Protein AF-A0A439CZU8-F1 (afdb_monomer_lite)

pLDDT: mean 92.48, std 5.04, range [68.38, 98.38]

InterPro domains:
  IPR036291 NAD(P)-binding domain superfamily [SSF51735] (9-94)

Foldseek 3Di:
DCCCDPPNVVVVCCCVPVLEDEDQDDQPFFDQDDDPVQVVVVVVVCVVCVPVVPPDDDDDGPDTGGPVRVSQVVCVVVVHGPSHYYHHDDPVNVVD

Radius of gyration: 16.66 Å; chains: 1; bounding box: 25×35×48 Å

Sequence (96 aa):
MANFLEPKVKRYTEIRDHHRWTTSMTADTQPPIVDHEDIAKVAVAAFQDPVAFHRRAIGVASEQVRIQEMLDLIAEVAGKPGYFEAVFITDEEMEA

Structure (mmCIF, N/CA/C/O backbone):
data_AF-A0A439CZU8-F1
#
_entry.id   AF-A0A439CZU8-F1
#
loop_
_atom_site.group_PDB
_atom_site.id
_atom_site.type_symbol
_atom_site.label_atom_id
_atom_site.label_alt_id
_atom_site.label_comp_id
_atom_site.label_asym_id
_atom_site.label_entity_id
_atom_site.label_seq_id
_atom_site.pdbx_PDB_ins_code
_atom_site.Cartn_x
_atom_site.Cartn_y
_atom_site.Cartn_z
_atom_site.occupancy
_atom_site.B_iso_or_equiv
_atom_site.auth_seq_id
_atom_site.auth_comp_id
_atom_site.auth_asym_id
_atom_site.auth_atom_id
_atom_site.pdbx_PDB_model_num
ATOM 1 N N . MET A 1 1 ? -0.861 -7.587 1.814 1.00 68.38 1 MET A N 1
ATOM 2 C CA . MET A 1 1 ? -1.048 -7.140 0.411 1.00 68.38 1 MET A CA 1
ATOM 3 C C . MET A 1 1 ? -2.160 -7.904 -0.326 1.00 68.38 1 MET A C 1
ATOM 5 O O . MET A 1 1 ? -2.010 -8.283 -1.483 1.00 68.38 1 MET A O 1
ATOM 9 N N . ALA A 1 2 ? -3.340 -8.073 0.279 1.00 81.69 2 ALA A N 1
ATOM 10 C CA . ALA A 1 2 ? -4.426 -8.819 -0.367 1.00 81.69 2 ALA A CA 1
ATOM 11 C C . ALA A 1 2 ? -4.981 -8.154 -1.646 1.00 81.69 2 ALA A C 1
ATOM 13 O O . ALA A 1 2 ? -5.623 -8.822 -2.450 1.00 81.69 2 ALA A O 1
ATOM 14 N N . ASN A 1 3 ? -4.747 -6.850 -1.847 1.00 81.06 3 ASN A N 1
ATOM 15 C CA . ASN A 1 3 ? -5.215 -6.105 -3.025 1.00 81.06 3 ASN A CA 1
ATOM 16 C C . ASN A 1 3 ? -4.666 -6.653 -4.353 1.00 81.06 3 ASN A C 1
ATOM 18 O O . ASN A 1 3 ? -5.331 -6.515 -5.376 1.00 81.06 3 ASN A O 1
ATOM 22 N N . PHE A 1 4 ? -3.508 -7.319 -4.321 1.00 78.06 4 PHE A N 1
ATOM 23 C CA . PHE A 1 4 ? -2.853 -7.907 -5.493 1.00 78.06 4 PHE A CA 1
ATOM 24 C C . PHE A 1 4 ? -3.226 -9.380 -5.729 1.00 78.06 4 PHE A C 1
ATOM 26 O O . PHE A 1 4 ? -2.650 -10.034 -6.592 1.00 78.06 4 PHE A O 1
ATOM 33 N N . LEU A 1 5 ? -4.203 -9.911 -4.986 1.00 81.88 5 LEU A N 1
ATOM 34 C CA . LEU A 1 5 ? -4.709 -11.277 -5.135 1.00 81.88 5 LEU A CA 1
ATOM 35 C C . LEU A 1 5 ? -6.124 -11.279 -5.721 1.00 81.88 5 LEU A C 1
ATOM 37 O O . LEU A 1 5 ? -6.903 -10.345 -5.518 1.00 81.88 5 LEU A O 1
ATOM 41 N N . GLU A 1 6 ? -6.496 -12.349 -6.422 1.00 83.19 6 GLU A N 1
ATOM 42 C CA . GLU A 1 6 ? -7.882 -12.567 -6.853 1.00 83.19 6 GLU A CA 1
ATOM 43 C C . GLU A 1 6 ? -8.831 -12.663 -5.634 1.00 83.19 6 GLU A C 1
ATOM 45 O O . GLU A 1 6 ? -8.471 -13.263 -4.620 1.00 83.19 6 GLU A O 1
ATOM 50 N N . PRO A 1 7 ? -10.048 -12.082 -5.683 1.00 88.12 7 PRO A N 1
ATOM 51 C CA . PRO A 1 7 ? -10.626 -11.311 -6.785 1.00 88.12 7 PRO A CA 1
ATOM 52 C C . PRO A 1 7 ? -10.290 -9.810 -6.755 1.00 88.12 7 PRO A C 1
ATOM 54 O O . PRO A 1 7 ? -10.738 -9.067 -7.627 1.00 88.12 7 PRO A O 1
ATOM 57 N N . LYS A 1 8 ? -9.556 -9.330 -5.741 1.00 85.88 8 LYS A N 1
ATOM 58 C CA . LYS A 1 8 ? -9.288 -7.897 -5.518 1.00 85.88 8 LYS A CA 1
ATOM 59 C C . LYS A 1 8 ? -8.432 -7.291 -6.634 1.00 85.88 8 LYS A C 1
ATOM 61 O O . LYS A 1 8 ? -8.705 -6.167 -7.055 1.00 85.88 8 LYS A O 1
ATOM 66 N N . VAL A 1 9 ? -7.502 -8.076 -7.182 1.00 86.31 9 VAL A N 1
ATOM 67 C CA . VAL A 1 9 ? -6.615 -7.673 -8.284 1.00 86.31 9 VAL A CA 1
ATOM 68 C C . VAL A 1 9 ? -7.375 -7.255 -9.546 1.00 86.31 9 VAL A C 1
ATOM 70 O O . VAL A 1 9 ? -6.868 -6.470 -10.337 1.00 86.31 9 VAL A O 1
ATOM 73 N N . LYS A 1 10 ? -8.639 -7.678 -9.714 1.00 87.25 10 LYS A N 1
ATOM 74 C CA . LYS A 1 10 ? -9.485 -7.280 -10.854 1.00 87.25 10 LYS A CA 1
ATOM 75 C C . LYS A 1 10 ? -9.713 -5.772 -10.964 1.00 87.25 10 LYS A C 1
ATOM 77 O O . LYS A 1 10 ? -10.093 -5.312 -12.034 1.00 87.25 10 LYS A O 1
ATOM 82 N N . ARG A 1 11 ? -9.509 -5.013 -9.881 1.00 85.06 11 ARG A N 1
ATOM 83 C CA . ARG A 1 11 ? -9.577 -3.541 -9.887 1.00 85.06 11 ARG A CA 1
ATOM 84 C C . ARG A 1 11 ? -8.335 -2.887 -10.498 1.00 85.06 11 ARG A C 1
ATOM 86 O O . ARG A 1 11 ? -8.388 -1.714 -10.838 1.00 85.06 11 ARG A O 1
ATOM 93 N N . TYR A 1 12 ? -7.252 -3.643 -10.642 1.00 85.44 12 TYR A N 1
ATOM 94 C CA . TYR A 1 12 ? -5.954 -3.191 -11.129 1.00 85.44 12 TYR A CA 1
ATOM 95 C C . TYR A 1 12 ? -5.642 -3.891 -12.456 1.00 85.44 12 TYR A C 1
ATOM 97 O O . TYR A 1 12 ? -4.708 -4.685 -12.558 1.00 85.44 12 TYR A O 1
ATOM 105 N N . THR A 1 13 ? -6.481 -3.643 -13.468 1.00 87.75 13 THR A N 1
ATOM 106 C CA . THR A 1 13 ? -6.394 -4.319 -14.774 1.00 87.75 13 THR A CA 1
ATOM 107 C C . THR A 1 13 ? -5.059 -4.079 -15.465 1.00 87.75 13 THR A C 1
ATOM 109 O O . THR A 1 13 ? -4.542 -4.994 -16.085 1.00 87.75 13 THR A O 1
ATOM 112 N N . GLU A 1 14 ? -4.461 -2.898 -15.308 1.00 91.44 14 GLU A N 1
ATOM 113 C CA . GLU A 1 14 ? -3.157 -2.586 -15.899 1.00 91.44 14 GLU A CA 1
ATOM 114 C C . GLU A 1 14 ? -2.044 -3.490 -15.351 1.00 91.44 14 GLU A C 1
ATOM 116 O O . GLU A 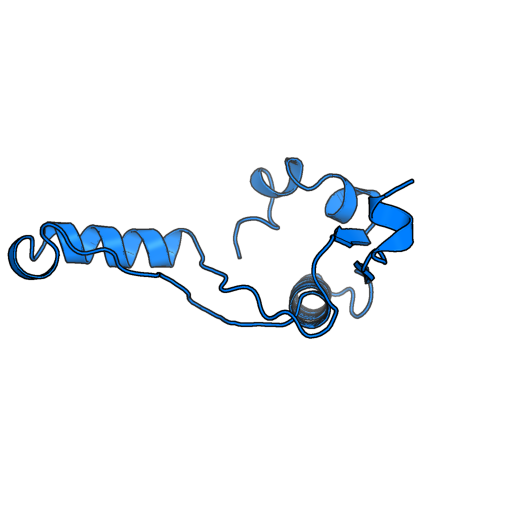1 14 ? -1.337 -4.144 -16.114 1.00 91.44 14 GLU A O 1
ATOM 121 N N . ILE A 1 15 ? -1.962 -3.630 -14.026 1.00 89.38 15 ILE A N 1
ATOM 122 C CA . ILE A 1 15 ? -0.977 -4.505 -13.378 1.00 89.38 15 ILE A CA 1
ATOM 123 C C . ILE A 1 15 ? -1.245 -5.965 -13.749 1.00 89.38 15 ILE A C 1
ATOM 125 O O . ILE A 1 15 ? -0.316 -6.720 -14.022 1.00 89.38 15 ILE A O 1
ATOM 129 N N . ARG A 1 16 ? -2.518 -6.374 -13.775 1.00 87.56 16 ARG A N 1
ATOM 130 C CA . ARG A 1 16 ? -2.906 -7.755 -14.082 1.00 87.56 16 ARG A CA 1
ATOM 131 C C . ARG A 1 16 ? -2.619 -8.142 -15.536 1.00 87.56 16 ARG A C 1
ATOM 133 O O . ARG A 1 16 ? -2.115 -9.235 -15.767 1.00 87.56 16 ARG A O 1
ATOM 140 N N . ASP A 1 17 ? -2.979 -7.284 -16.489 1.00 91.06 17 ASP A N 1
ATOM 141 C CA . ASP A 1 17 ? -3.013 -7.619 -17.920 1.00 91.06 17 ASP A CA 1
ATOM 142 C C . ASP A 1 17 ? -1.767 -7.129 -18.663 1.00 91.06 17 ASP A C 1
ATOM 144 O O . ASP A 1 17 ? -1.299 -7.778 -19.599 1.00 91.06 17 ASP A O 1
ATOM 148 N N . HIS A 1 18 ? -1.231 -5.979 -18.255 1.00 93.12 18 HIS A N 1
ATOM 149 C CA . HIS A 1 18 ? -0.089 -5.329 -18.896 1.00 93.12 18 HIS A CA 1
ATOM 150 C C . HIS A 1 18 ? 1.186 -5.414 -18.063 1.00 93.12 18 HIS A C 1
ATOM 152 O O . HIS A 1 18 ? 2.255 -5.130 -18.592 1.00 93.12 18 HIS A O 1
ATOM 158 N N . HIS A 1 19 ? 1.089 -5.840 -16.799 1.00 93.12 19 HIS A N 1
ATOM 159 C CA . HIS A 1 19 ? 2.214 -5.920 -15.861 1.00 93.12 19 HIS A CA 1
ATOM 160 C C . HIS A 1 19 ? 2.872 -4.562 -15.598 1.00 93.12 19 HIS A C 1
ATOM 162 O O . HIS A 1 19 ? 4.032 -4.482 -15.203 1.00 93.12 19 HIS A O 1
ATOM 168 N N . ARG A 1 20 ? 2.107 -3.487 -15.801 1.00 94.88 20 ARG A N 1
ATOM 169 C CA . ARG A 1 20 ? 2.546 -2.107 -15.611 1.00 94.88 20 ARG A CA 1
ATOM 170 C C . ARG A 1 20 ? 1.613 -1.394 -14.649 1.00 94.88 20 ARG A C 1
ATOM 172 O O . ARG A 1 20 ? 0.432 -1.728 -14.562 1.00 94.88 20 ARG A O 1
ATOM 179 N N . TRP A 1 21 ? 2.152 -0.424 -13.926 1.00 93.88 21 TRP A N 1
ATOM 180 C CA . TRP A 1 21 ? 1.366 0.520 -13.144 1.00 93.88 21 TRP A CA 1
ATOM 181 C C . TRP A 1 21 ? 1.743 1.940 -13.546 1.00 93.88 21 TRP A C 1
ATOM 183 O O . TRP A 1 21 ? 2.788 2.441 -13.134 1.00 93.88 21 TRP A O 1
ATOM 193 N N . THR A 1 22 ? 0.859 2.602 -14.287 1.00 95.12 22 THR A N 1
ATOM 194 C CA . THR A 1 22 ? 0.981 4.023 -14.609 1.00 95.12 22 THR A CA 1
ATOM 195 C C . THR A 1 22 ? 0.455 4.898 -13.472 1.00 95.12 22 THR A C 1
ATOM 197 O O . THR A 1 22 ? -0.661 4.714 -12.981 1.00 95.12 22 THR A O 1
ATOM 200 N N . THR A 1 23 ? 1.271 5.841 -13.006 1.00 94.06 23 THR A N 1
ATOM 201 C CA . THR A 1 23 ? 0.983 6.644 -11.812 1.00 94.06 23 THR A CA 1
ATOM 202 C C . THR A 1 23 ? 1.561 8.049 -11.912 1.00 94.06 23 THR A C 1
ATOM 204 O O . THR A 1 23 ? 2.663 8.230 -12.418 1.00 94.06 23 THR A O 1
ATOM 207 N N . SER A 1 24 ? 0.838 9.028 -11.359 1.00 94.81 24 SER A N 1
ATOM 208 C CA . SER A 1 24 ? 1.275 10.426 -11.200 1.00 94.81 24 SER A CA 1
ATOM 209 C C . SER A 1 24 ? 2.174 10.652 -9.980 1.00 94.81 24 SER A C 1
ATOM 211 O O . SER A 1 24 ? 2.506 11.786 -9.647 1.00 94.81 24 SER A O 1
ATOM 213 N N . MET A 1 25 ? 2.494 9.595 -9.232 1.00 95.12 25 MET A N 1
ATOM 214 C CA . MET A 1 25 ? 3.475 9.672 -8.152 1.00 95.12 25 MET A CA 1
ATOM 215 C C . MET A 1 25 ? 4.887 9.778 -8.732 1.00 95.12 25 MET A C 1
ATOM 217 O O . MET A 1 25 ? 5.123 9.431 -9.884 1.00 95.12 25 MET A O 1
ATOM 221 N N . THR A 1 26 ? 5.849 10.204 -7.920 1.00 95.12 26 THR A N 1
ATOM 222 C CA . THR A 1 26 ? 7.263 10.178 -8.312 1.00 95.12 26 THR A CA 1
ATOM 223 C C . THR A 1 26 ? 7.909 8.843 -7.950 1.00 95.12 26 THR A C 1
ATOM 225 O O . THR A 1 26 ? 7.435 8.136 -7.056 1.00 95.12 26 THR A O 1
ATOM 228 N N . ALA A 1 27 ? 9.046 8.530 -8.576 1.00 95.50 27 ALA A N 1
ATOM 229 C CA . ALA A 1 27 ? 9.836 7.337 -8.260 1.00 95.50 27 ALA A CA 1
ATOM 230 C C . ALA A 1 27 ? 10.288 7.264 -6.788 1.00 95.50 27 ALA A C 1
ATOM 232 O O . ALA A 1 27 ? 10.468 6.174 -6.244 1.00 95.50 27 ALA A O 1
ATOM 233 N N . ASP A 1 28 ? 10.418 8.418 -6.130 1.00 95.88 28 ASP A N 1
ATOM 234 C CA . ASP A 1 28 ? 10.825 8.525 -4.728 1.00 95.88 28 ASP A CA 1
ATOM 235 C C . ASP A 1 28 ? 9.645 8.486 -3.745 1.00 95.88 28 ASP A C 1
ATOM 237 O O . ASP A 1 28 ? 9.851 8.396 -2.533 1.00 95.88 28 ASP A O 1
ATOM 241 N N . THR A 1 29 ? 8.403 8.545 -4.241 1.00 95.69 29 THR A N 1
ATOM 242 C CA . THR A 1 29 ? 7.210 8.497 -3.391 1.00 95.69 29 THR A CA 1
ATOM 243 C C . THR A 1 29 ? 7.118 7.134 -2.704 1.00 95.69 29 THR A C 1
ATOM 245 O O . THR A 1 29 ? 7.094 6.092 -3.359 1.00 95.69 29 THR A O 1
ATOM 248 N N . GLN A 1 30 ? 7.019 7.148 -1.373 1.00 95.88 30 GLN A N 1
ATOM 249 C CA . GLN A 1 30 ? 6.810 5.961 -0.541 1.00 95.88 30 GLN A CA 1
ATOM 250 C C . GLN A 1 30 ? 5.388 5.981 0.030 1.00 95.88 30 GLN A C 1
ATOM 252 O O . GLN A 1 30 ? 5.173 6.526 1.118 1.00 95.88 30 GLN A O 1
ATOM 257 N N . PRO A 1 31 ? 4.381 5.463 -0.698 1.00 92.75 31 PRO A N 1
ATOM 258 C CA . PRO A 1 31 ? 3.018 5.422 -0.191 1.00 92.75 31 PRO A CA 1
ATOM 259 C C . PRO A 1 31 ? 2.921 4.617 1.118 1.00 92.75 31 PRO A C 1
ATOM 261 O O . PRO A 1 31 ? 3.478 3.519 1.207 1.00 92.75 31 PRO A O 1
ATOM 264 N N . PRO A 1 32 ? 2.169 5.109 2.123 1.00 93.94 32 PRO A N 1
ATOM 265 C CA . PRO A 1 32 ? 1.791 4.296 3.268 1.00 93.94 32 PRO A CA 1
ATOM 266 C C . PRO A 1 32 ? 0.795 3.228 2.809 1.00 93.94 32 PRO A C 1
ATOM 268 O O . PRO A 1 32 ? -0.331 3.537 2.412 1.00 93.94 32 PRO A O 1
ATOM 271 N N . ILE A 1 33 ? 1.209 1.966 2.861 1.00 91.69 33 ILE A N 1
ATOM 272 C CA . ILE A 1 33 ? 0.373 0.822 2.499 1.00 91.69 33 ILE A CA 1
ATOM 273 C C . ILE A 1 33 ? -0.055 0.066 3.753 1.00 91.69 33 ILE A C 1
ATOM 275 O O . ILE A 1 33 ? 0.662 0.000 4.750 1.00 91.69 33 ILE A O 1
ATOM 279 N N . VAL A 1 34 ? -1.255 -0.504 3.713 1.00 92.94 34 VAL A N 1
ATOM 280 C CA . VAL A 1 34 ? -1.830 -1.259 4.828 1.00 92.94 34 VAL A CA 1
ATOM 281 C C . VAL A 1 34 ? -2.621 -2.446 4.292 1.00 92.94 34 VAL A C 1
ATOM 283 O O . VAL A 1 34 ? -3.321 -2.344 3.279 1.00 92.94 34 VAL A O 1
ATOM 286 N N . ASP A 1 35 ? -2.506 -3.589 4.962 1.00 90.81 35 ASP A N 1
ATOM 287 C CA . ASP A 1 35 ? -3.345 -4.745 4.676 1.00 90.81 35 ASP A CA 1
ATOM 288 C C . ASP A 1 35 ? -4.661 -4.695 5.467 1.00 90.81 35 ASP A C 1
ATOM 290 O O . ASP A 1 35 ? -4.725 -4.206 6.594 1.00 90.81 35 ASP A O 1
ATOM 294 N N . HIS A 1 36 ? -5.731 -5.238 4.887 1.00 91.12 36 HIS A N 1
ATOM 295 C CA . HIS A 1 36 ? -7.031 -5.317 5.548 1.00 91.12 36 HIS A CA 1
ATOM 296 C C . HIS A 1 36 ? -7.006 -6.036 6.909 1.00 91.12 36 HIS A C 1
ATOM 298 O O . HIS A 1 36 ? -7.806 -5.685 7.775 1.00 91.12 36 HIS A O 1
ATOM 304 N N . GLU A 1 37 ? -6.095 -6.987 7.134 1.00 93.94 37 GLU A N 1
ATOM 305 C CA . GLU A 1 37 ? -5.932 -7.624 8.445 1.00 93.94 37 GLU A CA 1
ATOM 306 C C . GLU A 1 37 ? -5.410 -6.648 9.507 1.00 93.94 37 GLU A C 1
ATOM 308 O O . GLU A 1 37 ? -5.880 -6.664 10.644 1.00 93.94 37 GLU A O 1
ATOM 313 N N . ASP A 1 38 ? -4.488 -5.755 9.148 1.00 95.00 38 ASP A N 1
ATOM 314 C CA . ASP A 1 38 ? -3.959 -4.752 10.076 1.00 95.00 38 ASP A CA 1
ATOM 315 C C . ASP A 1 38 ? -4.980 -3.644 10.347 1.00 95.00 38 ASP A C 1
ATOM 317 O O . ASP A 1 38 ? -5.128 -3.211 11.492 1.00 95.00 38 ASP A O 1
ATOM 321 N N . ILE A 1 39 ? -5.784 -3.273 9.342 1.00 95.19 39 ILE A N 1
ATOM 322 C CA . ILE A 1 39 ? -6.968 -2.423 9.553 1.00 95.19 39 ILE A CA 1
ATOM 323 C C . ILE A 1 39 ? -7.909 -3.078 10.573 1.00 95.19 39 ILE A C 1
ATOM 325 O O . ILE A 1 39 ? -8.368 -2.414 11.504 1.00 95.19 39 ILE A O 1
ATOM 329 N N . ALA A 1 40 ? -8.187 -4.379 10.430 1.00 96.19 40 ALA A N 1
ATOM 330 C CA . ALA A 1 40 ? -9.070 -5.099 11.343 1.00 96.19 40 ALA A CA 1
ATOM 331 C C . ALA A 1 40 ? -8.516 -5.132 12.775 1.00 96.19 40 ALA A C 1
ATOM 333 O O . ALA A 1 40 ? -9.271 -4.898 13.716 1.00 96.19 40 ALA A O 1
ATOM 334 N N . LYS A 1 41 ? -7.205 -5.343 12.955 1.00 96.69 41 LYS A N 1
ATOM 335 C CA . LYS A 1 41 ? -6.557 -5.286 14.279 1.00 96.69 41 LYS A CA 1
ATOM 336 C C . LYS A 1 41 ? -6.743 -3.919 14.940 1.00 96.69 41 LYS A C 1
ATOM 338 O O . LYS A 1 41 ? -7.132 -3.861 16.106 1.00 96.69 41 LYS A O 1
ATOM 343 N N . VAL A 1 42 ? -6.529 -2.826 14.201 1.00 96.31 42 VAL A N 1
ATOM 344 C CA . VAL A 1 42 ? -6.736 -1.461 14.722 1.00 96.31 42 VAL A CA 1
ATOM 345 C C . VAL A 1 42 ? -8.208 -1.213 15.054 1.00 96.31 42 VAL A C 1
ATOM 347 O O . VAL A 1 42 ? -8.512 -0.661 16.110 1.00 96.31 42 VAL A O 1
ATOM 350 N N . ALA A 1 43 ? -9.132 -1.661 14.202 1.00 96.38 43 ALA A N 1
ATOM 351 C CA . ALA A 1 43 ? -10.564 -1.535 14.459 1.00 96.38 43 ALA A CA 1
ATOM 352 C C . ALA A 1 43 ? -10.990 -2.293 15.729 1.00 96.38 43 ALA A C 1
ATOM 354 O O . ALA A 1 43 ? -11.707 -1.741 16.561 1.00 96.38 43 ALA A O 1
ATOM 355 N N . VAL A 1 44 ? -10.513 -3.529 15.916 1.00 98.25 44 VAL A N 1
ATOM 356 C CA . VAL A 1 44 ? -10.771 -4.324 17.128 1.00 98.25 44 VAL A CA 1
ATOM 357 C C . VAL A 1 44 ? -10.223 -3.620 18.369 1.00 98.25 44 VAL A C 1
ATOM 359 O O . VAL A 1 44 ? -10.946 -3.511 19.358 1.00 98.25 44 VAL A O 1
ATOM 362 N N . ALA A 1 45 ? -9.001 -3.083 18.310 1.00 97.50 45 ALA A N 1
ATOM 363 C CA . ALA A 1 45 ? -8.425 -2.320 19.416 1.00 97.50 45 ALA A CA 1
ATOM 364 C C . ALA A 1 45 ? -9.278 -1.087 19.770 1.00 97.50 45 ALA A C 1
ATOM 366 O O . ALA A 1 45 ? -9.549 -0.843 20.944 1.00 97.50 45 ALA A O 1
ATOM 367 N N . ALA A 1 46 ? -9.782 -0.366 18.764 1.00 97.12 46 ALA A N 1
ATOM 368 C CA . ALA A 1 46 ? -10.658 0.785 18.972 1.00 97.12 46 ALA A CA 1
ATOM 369 C C . ALA A 1 46 ? -12.003 0.412 19.618 1.00 97.12 46 ALA A C 1
ATOM 371 O O . ALA A 1 46 ? -12.532 1.178 20.423 1.00 97.12 46 ALA A O 1
ATOM 372 N N . PHE A 1 47 ? -12.557 -0.762 19.300 1.00 97.56 47 PHE A N 1
ATOM 373 C CA . PHE A 1 47 ? -13.766 -1.263 19.961 1.00 97.56 47 PHE A CA 1
ATOM 374 C C . PHE A 1 47 ? -13.512 -1.728 21.398 1.00 97.56 47 PHE A C 1
ATOM 376 O O . PHE A 1 47 ? -14.400 -1.600 22.240 1.00 97.56 47 PHE A O 1
ATOM 383 N N . GLN A 1 48 ? -12.326 -2.269 21.681 1.00 98.38 48 GLN A N 1
ATOM 384 C CA . GLN A 1 48 ? -11.948 -2.746 23.013 1.00 98.38 48 GLN A CA 1
ATOM 385 C C . GLN A 1 48 ? -11.593 -1.608 23.978 1.00 98.38 48 GLN A C 1
ATOM 387 O O . GLN A 1 48 ? -11.865 -1.733 25.170 1.00 98.38 48 GLN A O 1
ATOM 392 N N . ASP A 1 49 ? -11.054 -0.493 23.476 1.00 97.75 49 ASP A N 1
ATOM 393 C CA . ASP A 1 49 ? -10.784 0.717 24.263 1.00 97.75 49 ASP A CA 1
ATOM 394 C C . ASP A 1 49 ? -11.366 1.977 23.596 1.00 97.75 49 ASP A C 1
ATOM 396 O O . ASP A 1 49 ? -10.648 2.790 23.012 1.00 97.75 49 ASP A O 1
ATOM 400 N N . PRO A 1 50 ? -12.684 2.211 23.689 1.00 96.31 50 PRO A N 1
ATOM 401 C CA . PRO A 1 50 ? -13.290 3.375 23.053 1.00 96.31 50 PRO A CA 1
ATOM 402 C C . PRO A 1 50 ? -12.745 4.708 23.578 1.00 96.31 50 PRO A C 1
ATOM 404 O O . PRO A 1 50 ? -12.741 5.690 22.841 1.00 96.31 50 PRO A O 1
ATOM 407 N N . VAL A 1 51 ? -12.280 4.774 24.832 1.00 97.81 51 VAL A N 1
ATOM 408 C CA . VAL A 1 51 ? -11.799 6.023 25.445 1.00 97.81 51 VAL A CA 1
ATOM 409 C C . VAL A 1 51 ? -10.487 6.470 24.804 1.00 97.81 51 VAL A C 1
ATOM 411 O O . VAL A 1 51 ? -10.335 7.658 24.510 1.00 97.81 51 VAL A O 1
ATOM 414 N N . ALA A 1 52 ? -9.569 5.541 24.522 1.00 95.75 52 ALA A N 1
ATOM 415 C CA . ALA A 1 52 ? -8.313 5.866 23.851 1.00 95.75 52 ALA A CA 1
ATOM 416 C C . ALA A 1 52 ? -8.509 6.323 22.391 1.00 95.75 52 ALA A C 1
ATOM 418 O O . ALA A 1 52 ? -7.749 7.163 21.899 1.00 95.75 52 ALA A O 1
ATOM 419 N N . PHE A 1 53 ? -9.544 5.822 21.708 1.00 97.00 53 PHE A N 1
ATOM 420 C CA . PHE A 1 53 ? -9.740 6.028 20.267 1.00 97.00 53 PHE A CA 1
ATOM 421 C C . PHE A 1 53 ? -10.838 7.048 19.914 1.00 97.00 53 PHE A C 1
ATOM 423 O O . PHE A 1 53 ? -10.910 7.510 18.771 1.00 97.00 53 PHE A O 1
ATOM 430 N N . HIS A 1 54 ? -11.686 7.451 20.866 1.00 96.94 54 HIS A N 1
ATOM 431 C CA . HIS A 1 54 ? -12.795 8.371 20.612 1.00 96.94 54 HIS A CA 1
ATOM 432 C C . HIS A 1 54 ? -12.321 9.704 20.012 1.00 96.94 54 HIS A C 1
ATOM 434 O O . HIS A 1 54 ? -11.466 10.394 20.571 1.00 96.94 54 HIS A O 1
ATOM 440 N N . ARG A 1 55 ? -12.928 10.091 18.878 1.00 96.06 55 ARG A N 1
ATOM 441 C CA . ARG A 1 55 ? -12.640 11.340 18.145 1.00 96.06 55 ARG A CA 1
ATOM 442 C C . ARG A 1 55 ? -11.158 11.534 17.779 1.00 96.06 55 ARG A C 1
ATOM 444 O O . ARG A 1 55 ? -10.694 12.670 17.662 1.00 96.06 55 ARG A O 1
ATOM 451 N N . ARG A 1 56 ? -10.405 10.448 17.593 1.00 95.81 56 ARG A N 1
ATOM 452 C CA . ARG A 1 56 ? -9.027 10.498 17.091 1.00 95.81 56 ARG A CA 1
ATOM 453 C C . ARG A 1 56 ? -8.995 10.235 15.588 1.00 95.81 56 ARG A C 1
ATOM 455 O O . ARG A 1 56 ? -9.689 9.355 15.094 1.00 95.81 56 ARG A O 1
ATOM 462 N N . ALA A 1 57 ? -8.158 10.989 14.879 1.00 94.81 57 ALA A N 1
ATOM 463 C CA . ALA A 1 57 ? -7.733 10.655 13.526 1.00 94.81 57 ALA A CA 1
ATOM 464 C C . ALA A 1 57 ? -6.393 9.919 13.630 1.00 94.81 57 ALA A C 1
ATOM 466 O O . ALA A 1 57 ? -5.442 10.459 14.196 1.00 94.81 57 ALA A O 1
ATOM 467 N N . ILE A 1 58 ? -6.339 8.682 13.141 1.00 91.88 58 ILE A N 1
ATOM 468 C CA . ILE A 1 58 ? -5.162 7.815 13.244 1.00 91.88 58 ILE A CA 1
ATOM 469 C C . ILE A 1 58 ? -4.813 7.347 11.835 1.00 91.88 58 ILE A C 1
ATOM 471 O O . ILE A 1 58 ? -5.628 6.704 11.177 1.00 91.88 58 ILE A O 1
ATOM 475 N N . GLY A 1 59 ? -3.612 7.691 11.370 1.00 93.06 59 GLY A N 1
ATOM 476 C CA . GLY A 1 59 ? -3.056 7.110 10.152 1.00 93.06 59 GLY A CA 1
ATOM 477 C C . GLY A 1 59 ? -2.641 5.666 10.420 1.00 93.06 59 GLY A C 1
ATOM 478 O O . GLY A 1 59 ? -1.966 5.401 11.412 1.00 93.06 59 GLY A O 1
ATOM 479 N N . VAL A 1 60 ? -3.050 4.742 9.553 1.00 94.31 60 VAL A N 1
ATOM 480 C CA . VAL A 1 60 ? -2.688 3.324 9.658 1.00 94.31 60 VAL A CA 1
ATOM 481 C C . VAL A 1 60 ? -1.861 2.950 8.438 1.00 94.31 60 VAL A C 1
ATOM 483 O O . VAL A 1 60 ? -2.339 3.052 7.310 1.00 94.31 60 VAL A O 1
ATOM 486 N N . ALA A 1 61 ? -0.626 2.527 8.682 1.00 94.75 61 ALA A N 1
ATOM 487 C CA . ALA A 1 61 ? 0.298 2.036 7.672 1.00 94.75 61 ALA A CA 1
ATOM 488 C C . ALA A 1 61 ? 1.045 0.834 8.253 1.00 94.75 61 ALA A C 1
ATOM 490 O O . ALA A 1 61 ? 1.555 0.914 9.371 1.00 94.75 61 ALA A O 1
ATOM 491 N N . SER A 1 62 ? 1.090 -0.261 7.503 1.00 92.25 62 SER A N 1
ATOM 492 C CA . SER A 1 62 ? 1.924 -1.421 7.820 1.00 92.25 62 SER A CA 1
ATOM 493 C C . SER A 1 62 ? 3.344 -1.201 7.299 1.00 92.25 62 SER A C 1
ATOM 495 O O . SER A 1 62 ? 4.311 -1.529 7.980 1.00 92.25 62 SER A O 1
ATOM 497 N N . GLU A 1 63 ? 3.467 -0.604 6.110 1.00 91.25 63 GLU A N 1
ATOM 498 C CA . GLU A 1 63 ? 4.739 -0.382 5.421 1.00 91.25 63 GLU A CA 1
ATOM 499 C C . GLU A 1 63 ? 4.730 0.969 4.683 1.00 91.25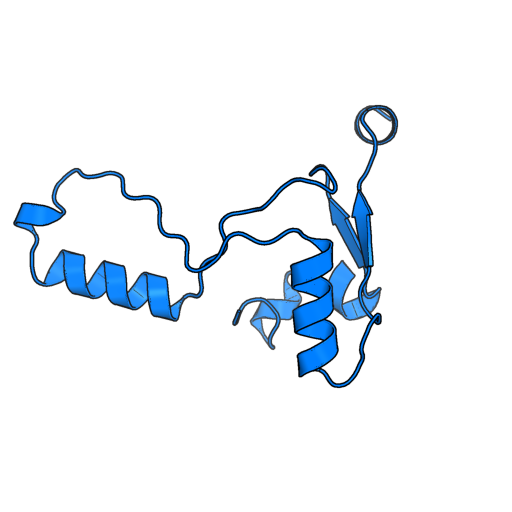 63 GLU A C 1
ATOM 501 O O . GLU A 1 63 ? 3.674 1.518 4.355 1.00 91.25 63 GLU A O 1
ATOM 506 N N . GLN A 1 64 ? 5.924 1.501 4.422 1.00 94.25 64 GLN A N 1
ATOM 507 C CA . GLN A 1 64 ? 6.181 2.625 3.519 1.00 94.25 64 GLN A CA 1
ATOM 508 C C . GLN A 1 64 ? 7.280 2.172 2.563 1.00 94.25 64 GLN A C 1
ATOM 510 O O . GLN A 1 64 ? 8.388 1.872 2.997 1.00 94.25 64 GLN A O 1
ATOM 515 N N . VAL A 1 65 ? 6.945 2.050 1.285 1.00 94.19 65 VAL A N 1
ATOM 516 C C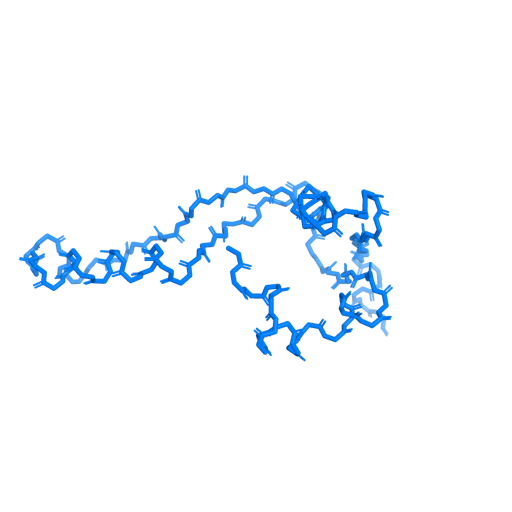A . VAL A 1 65 ? 7.788 1.394 0.279 1.00 94.19 65 VAL A CA 1
ATOM 517 C C . VAL A 1 65 ? 7.610 2.105 -1.052 1.00 94.19 65 VAL A C 1
ATOM 519 O O . VAL A 1 65 ? 6.508 2.578 -1.336 1.00 94.19 65 VAL A O 1
ATOM 522 N N . ARG A 1 66 ? 8.665 2.224 -1.868 1.00 96.50 66 ARG A N 1
ATOM 523 C CA . ARG A 1 66 ? 8.534 2.843 -3.196 1.00 96.50 66 ARG A CA 1
ATOM 524 C C . ARG A 1 66 ? 7.705 1.951 -4.115 1.00 96.50 66 ARG A C 1
ATOM 526 O O . ARG A 1 66 ? 7.646 0.736 -3.943 1.00 96.50 66 ARG A O 1
ATOM 533 N N . ILE A 1 67 ? 7.083 2.545 -5.131 1.00 94.50 67 ILE A N 1
ATOM 534 C CA . ILE A 1 67 ? 6.170 1.807 -6.021 1.00 94.50 67 ILE A CA 1
ATOM 535 C C . ILE A 1 67 ? 6.884 0.653 -6.729 1.00 94.50 67 ILE A C 1
ATOM 537 O O . ILE A 1 67 ? 6.368 -0.463 -6.721 1.00 94.50 67 ILE A O 1
ATOM 541 N N . GLN A 1 68 ? 8.075 0.892 -7.289 1.00 96.31 68 GLN A N 1
ATOM 542 C CA . GLN A 1 68 ? 8.827 -0.172 -7.960 1.00 96.31 68 GLN A CA 1
ATOM 543 C C . GLN A 1 68 ? 9.248 -1.274 -6.978 1.00 96.31 68 GLN A C 1
ATOM 545 O O . GLN A 1 68 ? 9.079 -2.444 -7.284 1.00 96.31 68 GLN A O 1
ATOM 550 N N . GLU A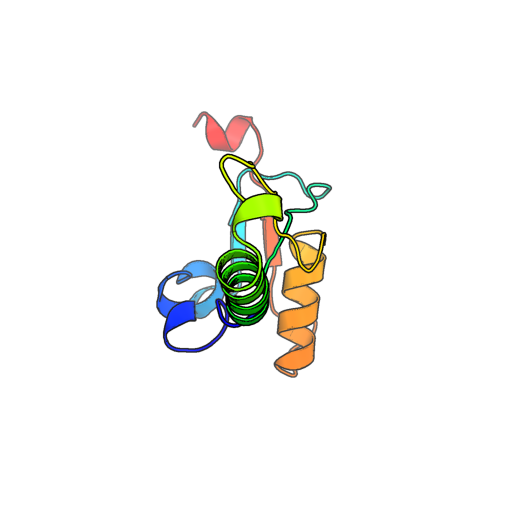 1 69 ? 9.690 -0.921 -5.769 1.00 95.81 69 GLU A N 1
ATOM 551 C CA . GLU A 1 69 ? 10.066 -1.905 -4.741 1.00 95.81 69 GLU A CA 1
ATOM 552 C C . GLU A 1 69 ? 8.878 -2.789 -4.332 1.00 95.81 69 GLU A C 1
ATOM 554 O O . GLU A 1 69 ? 9.016 -4.000 -4.187 1.00 95.81 69 GLU A O 1
ATOM 559 N N . MET A 1 70 ? 7.685 -2.206 -4.189 1.00 92.88 70 MET A N 1
ATOM 560 C CA . MET A 1 70 ? 6.464 -2.970 -3.927 1.00 92.88 70 MET A CA 1
ATOM 561 C C . MET A 1 70 ? 6.144 -3.932 -5.078 1.00 92.88 70 MET A C 1
ATOM 563 O O . MET A 1 70 ? 5.760 -5.076 -4.835 1.00 92.88 70 MET A O 1
ATOM 567 N N . LEU A 1 71 ? 6.282 -3.477 -6.325 1.00 93.31 71 LEU A N 1
ATOM 568 C CA . LEU A 1 71 ? 6.075 -4.313 -7.507 1.00 93.31 71 LEU A CA 1
ATOM 569 C C . LEU A 1 71 ? 7.105 -5.446 -7.589 1.00 93.31 71 LEU A C 1
ATOM 571 O O . LEU A 1 71 ? 6.724 -6.576 -7.897 1.00 93.31 71 LEU A O 1
ATOM 575 N N . ASP A 1 72 ? 8.361 -5.176 -7.239 1.00 95.38 72 ASP A N 1
ATOM 576 C CA . ASP A 1 72 ? 9.432 -6.171 -7.180 1.00 95.38 72 ASP A CA 1
ATOM 577 C C . ASP A 1 72 ? 9.126 -7.246 -6.129 1.00 95.38 72 ASP A C 1
ATOM 579 O O . ASP A 1 72 ? 9.198 -8.433 -6.440 1.00 95.38 72 ASP A O 1
ATOM 583 N N . LEU A 1 73 ? 8.664 -6.860 -4.933 1.00 92.38 73 LEU A N 1
ATOM 584 C CA . LEU A 1 73 ? 8.231 -7.804 -3.892 1.00 92.38 73 LEU A CA 1
ATOM 585 C C . LEU A 1 73 ? 7.084 -8.708 -4.371 1.00 92.38 73 LEU A C 1
ATOM 587 O O . LEU A 1 73 ? 7.079 -9.915 -4.117 1.00 92.38 73 LEU A O 1
ATOM 591 N N . ILE A 1 74 ? 6.107 -8.146 -5.091 1.00 90.00 74 ILE A N 1
ATOM 592 C CA . ILE A 1 74 ? 5.008 -8.927 -5.679 1.00 90.00 74 ILE A CA 1
ATOM 593 C C . ILE A 1 74 ? 5.555 -9.905 -6.727 1.00 90.00 74 ILE A C 1
ATOM 595 O O . ILE A 1 74 ? 5.163 -11.074 -6.745 1.00 90.00 74 ILE A O 1
ATOM 599 N N . ALA A 1 75 ? 6.465 -9.443 -7.584 1.00 92.94 75 ALA A N 1
ATOM 600 C CA . ALA A 1 75 ? 7.127 -10.248 -8.605 1.00 92.94 75 ALA A CA 1
ATOM 601 C C . ALA A 1 75 ? 7.926 -11.412 -7.995 1.00 92.94 75 ALA A C 1
ATOM 603 O O . ALA A 1 75 ? 7.801 -12.548 -8.457 1.00 92.94 75 ALA A O 1
ATOM 604 N N . GLU A 1 76 ? 8.699 -11.161 -6.939 1.00 94.25 76 GLU A N 1
ATOM 605 C CA . GLU A 1 76 ? 9.471 -12.177 -6.220 1.00 94.25 76 GLU A CA 1
ATOM 606 C C . GLU A 1 76 ? 8.568 -13.265 -5.633 1.00 94.25 76 GLU A C 1
ATOM 608 O O . GLU A 1 76 ? 8.780 -14.451 -5.892 1.00 94.25 76 GLU A O 1
ATOM 613 N N . VAL A 1 77 ? 7.510 -12.876 -4.914 1.00 90.69 77 VAL A N 1
ATOM 614 C CA . VAL A 1 77 ? 6.548 -13.825 -4.324 1.00 90.69 77 VAL A CA 1
ATOM 615 C C . VAL A 1 77 ? 5.804 -14.618 -5.404 1.00 90.69 77 VAL A C 1
ATOM 617 O O . VAL A 1 77 ? 5.489 -15.792 -5.207 1.00 90.69 77 VAL A O 1
ATOM 620 N N . ALA A 1 78 ? 5.558 -14.014 -6.567 1.00 88.06 78 ALA A N 1
ATOM 621 C CA . ALA A 1 78 ? 4.954 -14.683 -7.716 1.00 88.06 78 ALA A CA 1
ATOM 622 C C . ALA A 1 78 ? 5.927 -15.597 -8.492 1.00 88.06 78 ALA A C 1
ATOM 624 O O . ALA A 1 78 ? 5.508 -16.232 -9.464 1.00 88.06 78 ALA A O 1
ATOM 625 N N . GLY A 1 79 ? 7.209 -15.666 -8.108 1.00 93.94 79 GLY A N 1
ATOM 626 C CA . GLY A 1 79 ? 8.236 -16.429 -8.825 1.00 93.94 79 GLY A CA 1
ATOM 627 C C . GLY A 1 79 ? 8.604 -15.832 -10.188 1.00 93.94 79 GLY A C 1
ATOM 628 O O . GLY A 1 79 ? 9.033 -16.556 -11.086 1.00 93.94 79 GLY A O 1
ATOM 629 N N . LYS A 1 80 ? 8.399 -14.523 -10.362 1.00 94.69 80 LYS A N 1
ATOM 630 C CA . LYS A 1 80 ? 8.628 -13.764 -11.597 1.00 94.69 80 LYS A CA 1
ATOM 631 C C . LYS A 1 80 ? 9.390 -12.456 -11.303 1.00 94.69 80 LYS A C 1
ATOM 633 O O . LYS A 1 80 ? 8.827 -11.381 -11.490 1.00 94.69 80 LYS A O 1
ATOM 638 N N . PRO A 1 81 ? 10.642 -12.510 -10.816 1.00 94.56 81 PRO A N 1
ATOM 639 C CA . PRO A 1 81 ? 11.414 -11.308 -10.486 1.00 94.56 81 PRO A CA 1
ATOM 640 C C . PRO A 1 81 ? 11.543 -10.365 -11.694 1.00 94.56 81 PRO A C 1
ATOM 642 O O . PRO A 1 81 ? 11.799 -10.820 -12.810 1.00 94.56 81 PRO A O 1
ATOM 645 N N . GLY A 1 82 ? 11.347 -9.060 -11.471 1.00 93.38 82 GLY A N 1
ATOM 646 C CA . GLY A 1 82 ? 11.413 -8.023 -12.513 1.00 93.38 82 GLY A CA 1
ATOM 647 C C . GLY A 1 82 ? 10.256 -8.030 -13.522 1.00 93.38 82 GLY A C 1
ATOM 648 O O . GLY A 1 82 ? 10.358 -7.406 -14.573 1.00 93.38 82 GLY A O 1
ATOM 649 N N . TYR A 1 83 ? 9.172 -8.762 -13.250 1.00 94.50 83 TYR A N 1
ATOM 650 C CA . TYR A 1 83 ? 8.046 -8.900 -14.182 1.00 94.50 83 TYR A CA 1
ATOM 651 C C . TYR A 1 83 ? 7.091 -7.703 -14.203 1.00 94.50 83 TYR A C 1
ATOM 653 O O . TYR A 1 83 ? 6.350 -7.544 -15.169 1.00 94.50 83 TYR A O 1
ATOM 661 N N . PHE A 1 84 ? 7.097 -6.885 -13.151 1.00 95.69 84 PHE A N 1
ATOM 662 C CA . PHE A 1 84 ? 6.224 -5.725 -13.016 1.00 95.69 84 PHE A CA 1
ATOM 663 C C . PHE A 1 84 ? 7.022 -4.421 -13.095 1.00 95.69 84 PHE A C 1
ATOM 665 O O . PHE A 1 84 ? 8.108 -4.318 -12.527 1.00 95.69 84 PHE A O 1
ATOM 672 N N . GLU A 1 85 ? 6.457 -3.413 -13.757 1.00 97.00 85 GLU A N 1
ATOM 673 C CA . GLU A 1 85 ? 7.099 -2.112 -13.979 1.00 97.00 85 GLU A CA 1
ATOM 674 C C . GLU A 1 85 ? 6.202 -0.957 -13.509 1.00 97.00 85 GLU A C 1
ATOM 676 O O . GLU A 1 85 ? 5.012 -0.899 -13.834 1.00 97.00 85 GLU A O 1
ATOM 681 N N . ALA A 1 86 ? 6.778 -0.010 -12.771 1.00 96.56 86 ALA A N 1
ATOM 682 C CA . ALA A 1 86 ? 6.158 1.281 -12.498 1.00 96.56 86 ALA A CA 1
ATOM 683 C C . ALA A 1 86 ? 6.433 2.265 -13.646 1.00 96.56 86 ALA A C 1
ATOM 685 O O . ALA A 1 86 ? 7.577 2.461 -14.052 1.00 96.56 86 ALA A O 1
ATOM 686 N N . VAL A 1 87 ? 5.383 2.928 -14.128 1.00 96.81 87 VAL A N 1
ATOM 687 C CA . VAL A 1 87 ? 5.455 3.980 -15.146 1.00 96.81 87 VAL A CA 1
ATOM 688 C C . VAL A 1 87 ? 5.081 5.298 -14.481 1.00 96.81 87 VAL A C 1
ATOM 690 O O . VAL A 1 87 ? 3.918 5.542 -14.162 1.00 96.81 87 VAL A O 1
ATOM 693 N N . PHE A 1 88 ? 6.085 6.131 -14.229 1.00 96.38 88 PHE A N 1
ATOM 694 C CA . PHE A 1 88 ? 5.901 7.444 -13.619 1.00 96.38 88 PHE A CA 1
ATOM 695 C C . PHE A 1 88 ? 5.689 8.474 -14.722 1.00 96.38 88 PHE A C 1
ATOM 697 O O . PHE A 1 88 ? 6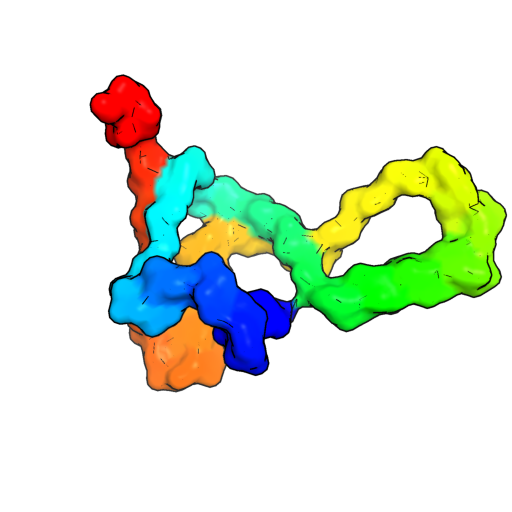.595 8.689 -15.526 1.00 96.38 88 PHE A O 1
ATOM 704 N N . ILE A 1 89 ? 4.501 9.068 -14.766 1.00 95.75 89 ILE A N 1
ATOM 705 C CA . ILE A 1 89 ? 4.173 10.091 -15.766 1.00 95.75 89 ILE A CA 1
ATOM 706 C C . ILE A 1 89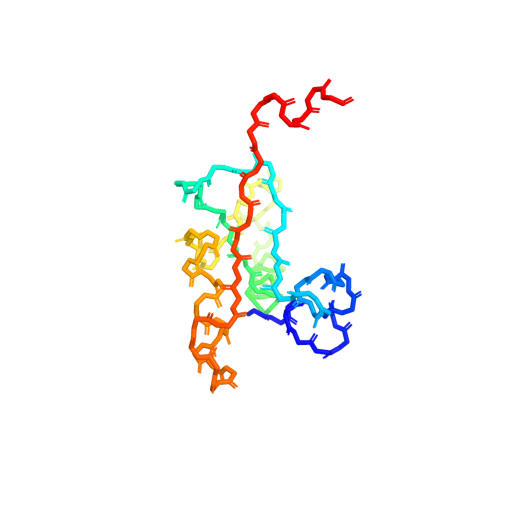 ? 4.757 11.445 -15.373 1.00 95.75 89 ILE A C 1
ATOM 708 O O . ILE A 1 89 ? 4.806 11.781 -14.186 1.00 95.75 89 ILE A O 1
ATOM 712 N N . THR A 1 90 ? 5.220 12.205 -16.364 1.00 92.50 90 THR A N 1
ATOM 713 C CA . THR A 1 90 ? 5.753 13.556 -16.147 1.00 92.50 90 THR A CA 1
ATOM 714 C C . THR A 1 90 ? 4.634 14.585 -16.006 1.00 92.50 90 THR A C 1
ATOM 716 O O . THR A 1 90 ? 3.485 14.339 -16.382 1.00 92.50 90 THR A O 1
ATOM 719 N N . ASP A 1 91 ? 4.973 15.770 -15.494 1.00 90.19 91 ASP A N 1
ATOM 720 C CA . ASP A 1 91 ? 4.029 16.888 -15.423 1.00 90.19 91 ASP A CA 1
ATOM 721 C C . ASP A 1 91 ? 3.505 17.265 -16.823 1.00 90.19 91 ASP A C 1
ATOM 723 O O . ASP A 1 91 ? 2.331 17.590 -16.973 1.00 90.19 91 ASP A O 1
ATOM 727 N N . GLU A 1 92 ? 4.329 17.164 -17.874 1.00 90.56 92 GLU A N 1
ATOM 728 C CA . GLU A 1 92 ? 3.869 17.410 -19.247 1.00 90.56 92 GLU A CA 1
ATOM 729 C C . GLU A 1 92 ? 2.868 16.357 -19.740 1.00 90.56 92 GLU A C 1
ATOM 731 O O . GLU A 1 92 ? 1.919 16.704 -20.440 1.00 90.56 92 GLU A O 1
ATOM 736 N N . GLU A 1 93 ? 3.059 15.084 -19.385 1.00 90.88 93 GLU A N 1
ATOM 737 C CA . GLU A 1 93 ? 2.136 14.000 -19.751 1.00 90.88 93 GLU A CA 1
ATOM 738 C C . GLU A 1 93 ? 0.790 14.108 -19.019 1.00 90.88 93 GLU A C 1
ATOM 740 O O . GLU A 1 93 ? -0.222 13.635 -19.531 1.00 90.88 93 GLU A O 1
ATOM 745 N N . MET A 1 94 ? 0.766 14.744 -17.844 1.00 86.94 94 MET A N 1
ATOM 746 C CA . MET A 1 94 ? -0.455 14.998 -17.072 1.00 86.94 94 MET A CA 1
ATOM 747 C C . MET A 1 94 ? -1.328 16.119 -17.649 1.00 86.94 94 MET A C 1
ATOM 749 O O . MET A 1 94 ? -2.545 16.092 -17.464 1.00 86.94 94 MET A O 1
ATOM 753 N N . GLU A 1 95 ? -0.721 17.104 -18.313 1.00 88.06 95 GLU A N 1
ATOM 754 C CA . GLU A 1 95 ? -1.397 18.308 -18.825 1.00 88.06 95 GLU A CA 1
ATOM 755 C C . GLU A 1 95 ? -1.831 18.200 -20.306 1.00 88.06 95 GLU A C 1
ATOM 757 O O . GLU A 1 95 ? -2.439 19.136 -20.835 1.00 88.06 95 GLU A O 1
ATOM 762 N N . ALA A 1 96 ? -1.512 17.092 -20.987 1.00 79.12 96 ALA A N 1
ATOM 763 C CA . ALA A 1 96 ? -1.811 16.841 -22.405 1.00 79.12 96 ALA A CA 1
ATOM 764 C C . ALA A 1 96 ? -3.203 16.226 -22.645 1.00 79.12 96 ALA A C 1
ATOM 766 O O . ALA A 1 96 ? -3.856 16.640 -23.635 1.00 79.12 96 ALA A O 1
#

Organism: NCBI:txid363999

Secondary structure (DSSP, 8-state):
-GGGSTTGGGG-HIIIIISEEEESS-TT---EE--HHHHHHHHHHHHH-HHHHTT------SEE--HHHHHHHHHHHTT-TT--EEEE--HHHH--